Protein AF-A0A8B9H6Q3-F1 (afdb_monomer)

Sequence (77 aa):
MLMAVLNCLFESLNQILRKNMERRSLLDNMDGVFLVVDEIVDGGVILESDPQQVVEKLPSEVVLCDMTINNVGMIEK

Organism: Astyanax mexicanus (NCBI:txid7994)

Solvent-accessible surface area (backbone atoms only — not comparable to full-atom values): 4660 Å² total; per-residue (Å²): 110,71,65,45,47,53,49,18,52,53,51,32,50,34,60,34,45,74,66,49,84,44,75,64,53,49,65,76,40,43,71,48,53,50,52,55,45,52,49,29,39,52,99,86,42,79,73,44,55,51,30,69,64,46,56,70,71,48,60,68,70,48,63,42,69,76,68,86,77,91,70,91,78,81,83,83,129

Foldseek 3Di:
DVVLLVVLLVVLCCQLLVNPPDPVSCVVLVVLSVQLNCCQDDPNDGNDRHNVVSNVPDDVVSSCSPVPDDPPPPPDD

Nearest PDB structures (foldseek):
  5mc7-assembly2_B  TM=9.309E-01  e=4.363E-05  Homo sapiens
  3tjz-assembly2_F  TM=9.611E-01  e=8.972E-05  Bos taurus
  2hf6-assembly1_A  TM=9.002E-01  e=4.363E-05  Homo sapiens
  9c59-assembly1_S  TM=8.244E-01  e=4.855E-01  Homo sapiens

InterPro domains:
  IPR011012 Longin-like domain superfamily [SSF64356] (2-59)
  IPR022775 AP complex, mu/sigma subunit [PF01217] (1-58)
  IPR039652 Coatomer subunit zeta [PTHR11043] (1-59)

Radius of gyration: 14.31 Å; Cα contacts (8 Å, |Δi|>4): 65; chains: 1; bounding box: 31×27×47 Å

Mean predicted aligned error: 7.33 Å

pLDDT: mean 84.09, std 16.51, range [44.56, 97.19]

Structure (mmCIF, N/CA/C/O backbone):
data_AF-A0A8B9H6Q3-F1
#
_entry.id   AF-A0A8B9H6Q3-F1
#
loop_
_atom_site.group_PDB
_atom_site.id
_atom_site.type_symbol
_atom_site.label_atom_id
_atom_site.label_alt_id
_atom_site.label_comp_id
_atom_site.label_asym_id
_atom_site.label_entity_id
_atom_site.label_seq_id
_atom_site.pdbx_PDB_ins_code
_atom_site.Cartn_x
_atom_site.Cartn_y
_atom_site.Cartn_z
_atom_site.occupancy
_atom_site.B_iso_or_equiv
_atom_site.auth_seq_id
_atom_site.auth_comp_id
_atom_site.auth_asym_id
_atom_site.auth_atom_id
_atom_site.pdbx_PDB_model_num
ATOM 1 N N . MET A 1 1 ? 15.410 2.977 -7.876 1.00 80.19 1 MET A N 1
ATOM 2 C CA . 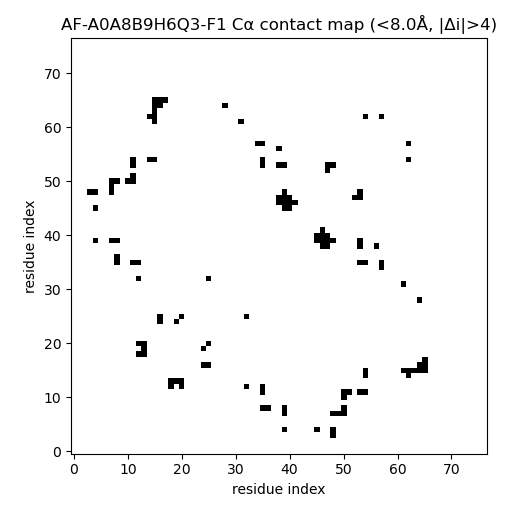MET A 1 1 ? 14.023 2.998 -8.384 1.00 80.19 1 MET A CA 1
ATOM 3 C C . MET A 1 1 ? 13.105 2.111 -7.549 1.00 80.19 1 MET A C 1
ATOM 5 O O . MET A 1 1 ? 12.214 2.654 -6.924 1.00 80.19 1 MET A O 1
ATOM 9 N N . LEU A 1 2 ? 13.370 0.806 -7.402 1.00 91.19 2 LEU A N 1
ATOM 10 C CA . LEU A 1 2 ? 12.547 -0.079 -6.548 1.00 91.19 2 LEU A CA 1
ATOM 11 C C . LEU A 1 2 ? 12.463 0.356 -5.072 1.00 91.19 2 LEU A C 1
ATOM 13 O O . LEU A 1 2 ? 11.400 0.279 -4.474 1.00 91.19 2 LEU A O 1
ATOM 17 N N . MET A 1 3 ? 13.554 0.880 -4.502 1.00 94.38 3 MET A N 1
ATOM 18 C CA . MET A 1 3 ? 13.526 1.452 -3.146 1.00 94.38 3 MET A CA 1
ATOM 19 C C . MET A 1 3 ? 12.547 2.622 -3.003 1.00 94.38 3 MET A C 1
ATOM 21 O O . MET A 1 3 ? 11.962 2.779 -1.942 1.00 94.38 3 MET A O 1
ATOM 25 N N . ALA A 1 4 ? 12.354 3.427 -4.054 1.00 93.81 4 ALA A N 1
ATOM 26 C CA . ALA A 1 4 ? 11.411 4.542 -4.006 1.00 93.81 4 ALA A CA 1
ATOM 27 C C . ALA A 1 4 ? 9.968 4.029 -3.931 1.00 93.81 4 ALA A C 1
ATOM 29 O O . ALA A 1 4 ? 9.207 4.508 -3.107 1.00 93.81 4 ALA A O 1
ATOM 30 N N . VAL A 1 5 ? 9.635 2.990 -4.703 1.00 96.75 5 VAL A N 1
ATOM 31 C CA . VAL A 1 5 ? 8.326 2.312 -4.649 1.00 96.75 5 VAL A CA 1
ATOM 32 C C . VAL A 1 5 ? 8.073 1.715 -3.267 1.00 96.75 5 VAL A C 1
ATOM 34 O O . VAL A 1 5 ? 7.012 1.920 -2.690 1.00 96.75 5 VAL A O 1
ATOM 37 N N . LEU A 1 6 ? 9.060 1.006 -2.709 1.00 96.69 6 LEU A N 1
ATOM 38 C CA . LEU A 1 6 ? 8.936 0.392 -1.387 1.00 96.69 6 LEU A CA 1
ATOM 39 C C . LEU A 1 6 ? 8.746 1.447 -0.286 1.00 96.69 6 LEU A C 1
ATOM 41 O O . LEU A 1 6 ? 7.888 1.279 0.577 1.00 96.69 6 LEU A O 1
ATOM 45 N N . ASN A 1 7 ? 9.528 2.529 -0.327 1.00 96.38 7 ASN A N 1
ATOM 46 C CA . ASN A 1 7 ? 9.403 3.629 0.626 1.00 96.38 7 ASN A CA 1
ATOM 47 C C . ASN A 1 7 ? 8.059 4.345 0.470 1.00 96.38 7 ASN A C 1
ATOM 49 O O . ASN A 1 7 ? 7.390 4.582 1.467 1.00 96.38 7 ASN A O 1
ATOM 53 N N . CYS A 1 8 ? 7.634 4.620 -0.765 1.00 97.19 8 CYS A N 1
ATOM 54 C CA . CYS A 1 8 ? 6.344 5.233 -1.065 1.00 97.19 8 CYS A CA 1
ATOM 55 C C . CYS A 1 8 ? 5.186 4.394 -0.511 1.00 97.19 8 CYS A C 1
ATOM 57 O O . CYS A 1 8 ? 4.335 4.918 0.205 1.00 97.19 8 CYS A O 1
ATOM 59 N N . LEU A 1 9 ? 5.198 3.077 -0.743 1.00 96.31 9 LEU A N 1
ATOM 60 C CA . LEU A 1 9 ? 4.215 2.153 -0.180 1.00 96.31 9 LEU A CA 1
ATOM 61 C C . LEU A 1 9 ? 4.235 2.194 1.352 1.00 96.31 9 LEU A C 1
ATOM 63 O O . LEU A 1 9 ? 3.199 2.373 1.984 1.00 96.31 9 LEU A O 1
ATOM 67 N N . PHE A 1 10 ? 5.413 2.069 1.964 1.00 95.06 10 PHE A N 1
ATOM 68 C CA . PHE A 1 10 ? 5.555 2.064 3.419 1.00 95.06 10 PHE A CA 1
ATOM 69 C C . PHE A 1 10 ? 5.085 3.373 4.068 1.00 95.06 10 PHE A C 1
ATOM 71 O O . PHE A 1 10 ? 4.406 3.351 5.095 1.00 95.06 10 PHE A O 1
ATOM 78 N N . GLU A 1 11 ? 5.436 4.521 3.495 1.00 95.38 11 GLU A N 1
ATOM 79 C CA . GLU A 1 11 ? 5.048 5.833 4.011 1.00 95.38 11 GLU A CA 1
ATOM 80 C C . GLU A 1 11 ? 3.557 6.113 3.795 1.00 95.38 11 GLU A C 1
ATOM 82 O O . GLU A 1 11 ? 2.904 6.597 4.719 1.00 95.38 11 GLU A O 1
ATOM 87 N N . SER A 1 12 ? 2.995 5.736 2.644 1.00 94.75 12 SER A N 1
ATOM 88 C CA . SER A 1 12 ? 1.556 5.860 2.369 1.00 94.75 12 SER A CA 1
ATOM 89 C C . SER A 1 12 ? 0.732 5.006 3.335 1.00 94.75 12 SER A C 1
ATOM 91 O O . SER A 1 12 ? -0.207 5.500 3.956 1.00 94.75 12 SER A O 1
ATOM 93 N N . LEU A 1 13 ? 1.137 3.747 3.553 1.00 93.81 13 LEU A N 1
ATOM 94 C CA . LEU A 1 13 ? 0.491 2.853 4.518 1.00 93.81 13 LEU A CA 1
ATOM 95 C C . LEU A 1 13 ? 0.595 3.379 5.953 1.00 93.81 13 LEU A C 1
ATOM 97 O O . LEU A 1 13 ? -0.385 3.346 6.693 1.00 93.81 13 LEU A O 1
ATOM 101 N N . ASN A 1 14 ? 1.745 3.930 6.347 1.00 91.44 14 ASN A N 1
ATOM 102 C CA . ASN A 1 14 ? 1.889 4.568 7.657 1.00 91.44 14 ASN A CA 1
ATOM 103 C C . ASN A 1 14 ? 0.948 5.761 7.849 1.00 91.44 14 ASN A C 1
ATOM 105 O O . ASN A 1 14 ? 0.498 5.992 8.972 1.00 91.44 14 ASN A O 1
ATOM 109 N N . GLN A 1 15 ? 0.675 6.527 6.792 1.00 89.69 15 GLN A N 1
ATOM 110 C CA . GLN A 1 15 ? -0.248 7.656 6.859 1.00 89.69 15 GLN A CA 1
ATOM 111 C C . GLN A 1 15 ? -1.689 7.178 7.049 1.00 89.69 15 GLN A C 1
ATOM 113 O O . GLN A 1 15 ? -2.342 7.610 8.000 1.00 89.69 15 GLN A O 1
ATOM 118 N N . ILE A 1 16 ? -2.159 6.244 6.216 1.00 88.62 16 ILE A N 1
ATOM 119 C CA . ILE A 1 16 ? -3.554 5.776 6.278 1.00 88.62 16 ILE A CA 1
ATOM 120 C C . ILE A 1 16 ? -3.837 4.903 7.512 1.00 88.62 16 ILE A C 1
ATOM 122 O O . ILE A 1 16 ? -4.940 4.939 8.047 1.00 88.62 16 ILE A O 1
ATOM 126 N N . LEU A 1 17 ? -2.831 4.185 8.029 1.00 86.12 17 LEU A N 1
ATOM 127 C CA . LEU A 1 17 ? -2.941 3.363 9.244 1.00 86.12 17 LEU A CA 1
ATOM 128 C C . LEU A 1 17 ? -2.522 4.107 10.520 1.00 86.12 17 LEU A C 1
ATOM 130 O O . LEU A 1 17 ? -2.317 3.474 11.552 1.00 86.12 17 LEU A O 1
ATOM 134 N N . ARG A 1 18 ? -2.296 5.429 10.464 1.00 82.81 18 ARG A N 1
ATOM 135 C CA . ARG A 1 18 ? -1.846 6.256 11.606 1.00 82.81 18 ARG A CA 1
ATOM 136 C C . ARG A 1 18 ? -0.670 5.659 12.392 1.00 82.81 18 ARG A C 1
ATOM 138 O O . ARG A 1 18 ? -0.616 5.741 13.619 1.00 82.81 18 ARG A O 1
ATOM 145 N N . LYS A 1 19 ? 0.310 5.104 11.674 1.00 78.00 19 LYS A N 1
ATOM 146 C CA . LYS A 1 19 ? 1.508 4.424 12.207 1.00 78.00 19 LYS A CA 1
ATOM 147 C C . LYS A 1 19 ? 1.237 3.093 12.928 1.00 78.00 19 LYS A C 1
ATOM 149 O O . LYS A 1 19 ? 2.151 2.549 13.546 1.00 78.00 19 LYS A O 1
ATOM 154 N N . ASN A 1 20 ? 0.033 2.532 12.818 1.00 81.62 20 ASN A N 1
ATOM 155 C CA . ASN A 1 20 ? -0.324 1.221 13.357 1.00 81.62 20 ASN A CA 1
ATOM 156 C C . ASN A 1 20 ? -0.131 0.109 12.309 1.00 81.62 20 ASN A C 1
ATOM 158 O O . ASN A 1 20 ? -1.080 -0.469 11.778 1.00 81.62 20 ASN A O 1
ATOM 162 N N . MET A 1 21 ? 1.135 -0.169 11.985 1.00 85.50 21 MET A N 1
ATOM 163 C CA . MET A 1 21 ? 1.558 -1.136 10.958 1.00 85.50 21 MET A CA 1
ATOM 164 C C . MET A 1 21 ? 1.676 -2.569 11.495 1.00 85.50 21 MET A C 1
ATOM 166 O O . MET A 1 21 ? 2.643 -3.287 11.231 1.00 85.50 21 MET A O 1
ATOM 170 N N . GLU A 1 22 ? 0.697 -3.002 12.279 1.00 89.56 22 GLU A N 1
ATOM 171 C CA . GLU A 1 22 ? 0.611 -4.392 12.708 1.00 89.56 22 GLU A CA 1
ATOM 172 C C . GLU A 1 22 ? -0.084 -5.249 11.649 1.00 89.56 22 GLU A C 1
ATOM 174 O O . GLU A 1 22 ? -0.967 -4.796 10.919 1.00 89.56 22 GLU A O 1
ATOM 179 N N . ARG A 1 23 ? 0.263 -6.541 11.603 1.00 88.94 23 ARG A N 1
ATOM 180 C CA . ARG A 1 23 ? -0.337 -7.496 10.659 1.00 88.94 23 ARG A CA 1
ATOM 181 C C . ARG A 1 23 ? -1.866 -7.475 10.702 1.00 88.94 23 ARG A C 1
ATOM 183 O O . ARG A 1 23 ? -2.496 -7.618 9.661 1.00 88.94 23 ARG A O 1
ATOM 190 N N . ARG A 1 24 ? -2.459 -7.336 11.892 1.00 89.44 24 ARG A N 1
ATOM 191 C CA . ARG A 1 24 ? -3.917 -7.316 12.049 1.00 89.44 24 ARG A CA 1
ATOM 192 C C . ARG A 1 24 ? -4.535 -6.072 11.406 1.00 89.44 24 ARG A C 1
ATOM 194 O O . ARG A 1 24 ? -5.449 -6.225 10.611 1.00 89.44 24 ARG A O 1
ATOM 201 N N . SER A 1 25 ? -3.968 -4.896 11.674 1.00 86.38 25 SER A N 1
ATOM 202 C CA . SER A 1 25 ? -4.396 -3.611 11.105 1.00 86.38 25 SER A CA 1
ATOM 203 C C . SER A 1 25 ? -4.339 -3.605 9.573 1.00 86.38 25 SER A C 1
ATOM 205 O O . SER A 1 25 ? -5.295 -3.198 8.918 1.00 86.38 25 SER A O 1
ATOM 207 N N . LEU A 1 26 ? -3.264 -4.150 8.991 1.00 89.06 26 LEU A N 1
ATOM 208 C CA . LEU A 1 26 ? -3.147 -4.320 7.539 1.00 89.06 26 LEU A CA 1
ATOM 209 C C . LEU A 1 26 ? -4.239 -5.237 6.980 1.00 89.06 26 LEU A C 1
ATOM 211 O O . LEU A 1 26 ? -4.862 -4.902 5.980 1.00 89.06 26 LEU A O 1
ATOM 215 N N . LEU A 1 27 ? -4.479 -6.380 7.635 1.00 90.19 27 LEU A N 1
ATOM 216 C CA . LEU A 1 27 ? -5.487 -7.351 7.203 1.00 90.19 27 LEU A CA 1
ATOM 217 C C . LEU A 1 27 ? -6.918 -6.806 7.304 1.00 90.19 27 LEU A C 1
ATOM 219 O O . LEU A 1 27 ? -7.744 -7.139 6.460 1.00 90.19 27 LEU A O 1
ATOM 223 N N . ASP A 1 28 ? -7.196 -5.980 8.311 1.00 89.62 28 ASP A N 1
ATOM 224 C CA . ASP A 1 28 ? -8.507 -5.358 8.513 1.00 89.62 28 ASP A CA 1
ATOM 225 C C . ASP A 1 28 ? -8.768 -4.212 7.513 1.00 89.62 28 ASP A C 1
ATOM 227 O O . ASP A 1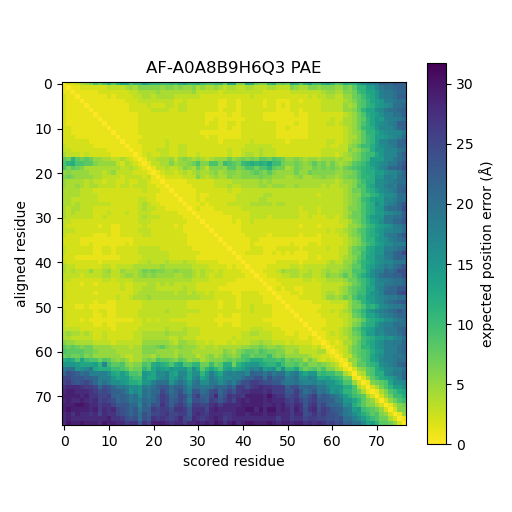 28 ? -9.923 -3.904 7.239 1.00 89.62 28 ASP A O 1
ATOM 231 N N . ASN A 1 29 ? -7.716 -3.632 6.918 1.00 87.81 29 ASN A N 1
ATOM 232 C CA . ASN A 1 29 ? -7.789 -2.518 5.960 1.00 87.81 29 ASN A CA 1
ATOM 233 C C . ASN A 1 29 ? -7.243 -2.878 4.562 1.00 87.81 29 ASN A C 1
ATOM 235 O O . ASN A 1 29 ? -6.756 -2.008 3.837 1.00 87.81 29 ASN A O 1
ATOM 239 N N . MET A 1 30 ? -7.298 -4.157 4.170 1.00 90.88 30 MET A N 1
ATOM 240 C CA . MET A 1 30 ? -6.695 -4.645 2.916 1.00 90.88 30 MET A CA 1
ATOM 241 C C . MET A 1 30 ? -7.210 -3.939 1.663 1.00 90.88 30 MET A C 1
ATOM 243 O O . MET A 1 30 ? -6.436 -3.737 0.731 1.00 90.88 30 MET A O 1
ATOM 247 N N . ASP A 1 31 ? -8.477 -3.531 1.638 1.00 91.50 31 ASP A N 1
ATOM 248 C CA . ASP A 1 31 ? -9.042 -2.798 0.502 1.00 91.50 31 ASP A CA 1
ATOM 249 C C . ASP A 1 31 ? -8.315 -1.458 0.297 1.00 91.50 31 ASP A C 1
ATOM 251 O O . ASP A 1 31 ? -7.915 -1.123 -0.817 1.00 91.50 31 ASP A O 1
ATOM 255 N N . GLY A 1 32 ? -8.034 -0.735 1.387 1.00 91.12 32 GLY A N 1
ATOM 256 C CA . GLY A 1 32 ? -7.237 0.492 1.359 1.00 91.12 32 GLY A CA 1
ATOM 257 C C . GLY A 1 32 ? -5.783 0.249 0.951 1.00 91.12 32 GLY A C 1
ATOM 258 O O . GLY A 1 32 ? -5.215 1.028 0.187 1.00 91.12 32 GLY A O 1
ATOM 259 N N . VAL A 1 33 ? -5.191 -0.863 1.402 1.00 93.12 33 VAL A N 1
ATOM 260 C CA . VAL A 1 33 ? -3.838 -1.275 0.993 1.00 93.12 33 VAL A CA 1
ATOM 261 C C . VAL A 1 33 ? -3.775 -1.516 -0.517 1.00 93.12 33 VAL A C 1
ATOM 263 O O . VAL A 1 33 ? -2.825 -1.073 -1.159 1.00 93.12 33 VAL A O 1
ATOM 266 N N . PHE A 1 34 ? -4.769 -2.189 -1.100 1.00 93.88 34 PHE A N 1
ATOM 267 C CA . PHE A 1 34 ? -4.801 -2.437 -2.541 1.00 93.88 34 PHE A CA 1
ATOM 268 C C . PHE A 1 34 ? -4.966 -1.154 -3.352 1.00 93.88 34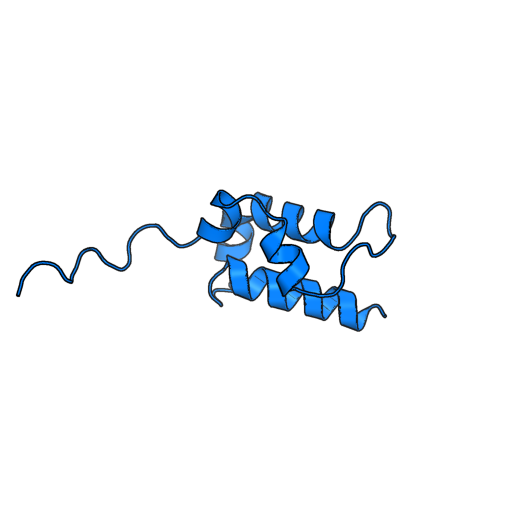 PHE A C 1
ATOM 270 O O . PHE A 1 34 ? -4.294 -1.015 -4.369 1.00 93.88 34 PHE A O 1
ATOM 277 N N . LEU A 1 35 ? -5.770 -0.199 -2.879 1.00 94.88 35 LEU A N 1
ATOM 278 C CA . LEU A 1 35 ? -5.900 1.107 -3.531 1.00 94.88 35 LEU A CA 1
ATOM 279 C C . LEU A 1 35 ? -4.583 1.895 -3.508 1.00 94.88 35 LEU A C 1
ATOM 281 O O . LEU A 1 35 ? -4.191 2.459 -4.521 1.00 94.88 35 LEU A O 1
ATOM 285 N N . VAL A 1 36 ? -3.847 1.871 -2.391 1.00 95.75 36 VAL A N 1
ATOM 286 C CA . VAL A 1 36 ? -2.495 2.458 -2.328 1.00 95.75 36 VAL A CA 1
ATOM 287 C C . VAL A 1 36 ? -1.567 1.814 -3.358 1.00 95.75 36 VAL A C 1
ATOM 289 O O . VAL A 1 36 ? -0.790 2.509 -4.001 1.00 95.75 36 VAL A O 1
ATOM 292 N N . VAL A 1 37 ? -1.620 0.489 -3.516 1.00 96.44 37 VAL A N 1
ATOM 293 C CA . VAL A 1 37 ? -0.774 -0.217 -4.489 1.00 96.44 37 VAL A CA 1
ATOM 294 C C . VAL A 1 37 ? -1.132 0.171 -5.926 1.00 96.44 37 VAL A C 1
ATOM 296 O O . VAL A 1 37 ? -0.210 0.394 -6.707 1.00 96.44 37 VAL A O 1
ATOM 299 N N . ASP A 1 38 ? -2.423 0.285 -6.245 1.00 95.44 38 ASP A N 1
ATOM 300 C CA . ASP A 1 38 ? -2.923 0.666 -7.575 1.00 95.44 38 ASP A CA 1
ATOM 301 C C . ASP A 1 38 ? -2.469 2.082 -7.974 1.00 95.44 38 ASP A C 1
ATOM 303 O O . ASP A 1 38 ? -2.009 2.312 -9.089 1.00 95.44 38 ASP A O 1
ATOM 307 N N . GLU A 1 39 ? -2.466 3.021 -7.022 1.00 95.81 39 GLU A N 1
ATOM 308 C CA . GLU A 1 39 ? -1.965 4.384 -7.249 1.00 95.81 39 GLU A CA 1
ATOM 309 C C . GLU A 1 39 ? -0.439 4.453 -7.447 1.00 95.81 39 GLU A C 1
ATOM 311 O O . GLU A 1 39 ? 0.069 5.361 -8.110 1.00 95.81 39 GLU A O 1
ATOM 316 N N . ILE A 1 40 ? 0.321 3.510 -6.879 1.00 97.12 40 ILE A N 1
ATOM 317 C CA . ILE A 1 40 ? 1.787 3.478 -7.000 1.00 97.12 40 ILE A CA 1
ATOM 318 C C . ILE A 1 40 ? 2.211 2.762 -8.289 1.00 97.12 40 ILE A C 1
ATOM 320 O O . ILE A 1 40 ? 3.149 3.208 -8.961 1.00 97.12 40 ILE A O 1
ATOM 324 N N . VAL A 1 41 ? 1.571 1.638 -8.631 1.00 96.94 41 VAL A N 1
ATOM 325 C CA . VAL A 1 41 ? 1.959 0.774 -9.755 1.00 96.94 41 VAL A CA 1
ATOM 326 C C . VAL A 1 41 ? 0.738 0.245 -10.506 1.00 96.94 41 VAL A C 1
ATOM 328 O O . VAL A 1 41 ? -0.061 -0.485 -9.934 1.00 96.94 41 VAL A O 1
ATOM 331 N N . ASP A 1 42 ? 0.714 0.445 -11.826 1.00 94.75 42 ASP A N 1
ATOM 332 C CA . ASP A 1 42 ? -0.245 -0.189 -12.741 1.00 94.75 42 ASP A CA 1
ATOM 333 C C . ASP A 1 42 ? 0.499 -1.009 -13.805 1.00 94.75 42 ASP A C 1
ATOM 335 O O . ASP A 1 42 ? 1.442 -0.537 -14.443 1.00 94.75 42 ASP A O 1
ATOM 339 N N . GLY A 1 43 ? 0.131 -2.282 -13.969 1.00 92.81 43 GLY A N 1
ATOM 340 C 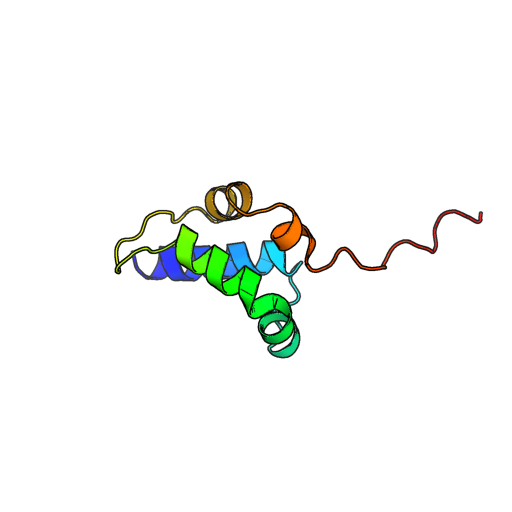CA . GLY A 1 43 ? 0.727 -3.164 -14.981 1.00 92.81 43 GLY A CA 1
ATOM 341 C C . GLY A 1 43 ? 2.252 -3.342 -14.872 1.00 92.81 43 GLY A C 1
ATOM 342 O O . GLY A 1 43 ? 2.904 -3.695 -15.855 1.00 92.81 43 GLY A O 1
ATOM 343 N N . GLY A 1 44 ? 2.840 -3.083 -13.697 1.00 91.50 44 GLY A N 1
ATOM 344 C CA . GLY A 1 44 ? 4.292 -3.082 -13.471 1.00 91.50 44 GLY A CA 1
ATOM 345 C C . GLY A 1 44 ? 4.998 -1.763 -13.815 1.00 91.50 44 GLY A C 1
ATOM 346 O O . GLY A 1 44 ? 6.221 -1.675 -13.682 1.00 91.50 44 GLY A O 1
ATOM 347 N N . VAL A 1 45 ? 4.252 -0.738 -14.230 1.00 95.19 45 VAL A N 1
ATOM 348 C CA . VAL A 1 45 ? 4.732 0.627 -14.455 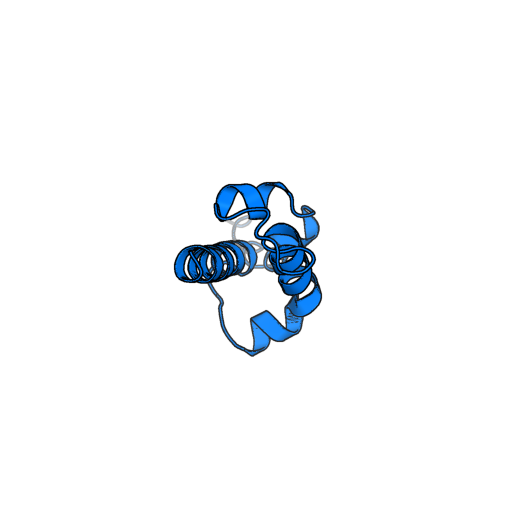1.00 95.19 45 VAL A CA 1
ATOM 349 C C . VAL A 1 45 ? 4.505 1.445 -13.191 1.00 95.19 45 VAL A C 1
ATOM 351 O O . VAL A 1 45 ? 3.415 1.450 -12.634 1.00 95.19 45 VAL A O 1
ATOM 354 N N . ILE A 1 46 ? 5.541 2.145 -12.734 1.00 95.81 46 ILE A N 1
ATOM 355 C CA . ILE A 1 46 ? 5.440 3.044 -11.580 1.00 95.81 46 ILE A CA 1
ATOM 356 C C . ILE A 1 46 ? 4.705 4.310 -12.033 1.00 95.81 46 ILE A C 1
ATOM 358 O O . ILE A 1 46 ? 5.204 5.010 -12.916 1.00 95.81 46 ILE A O 1
ATOM 362 N N . LEU A 1 47 ? 3.546 4.582 -11.436 1.00 96.62 47 LEU A N 1
ATOM 363 C CA . LEU A 1 47 ? 2.737 5.774 -11.697 1.00 96.62 47 LEU A CA 1
ATOM 364 C C . LEU A 1 47 ? 3.113 6.916 -10.754 1.00 96.62 47 LEU A C 1
ATOM 366 O O . LEU A 1 47 ? 3.304 8.047 -11.197 1.00 96.62 47 LEU A O 1
ATOM 370 N N . GLU A 1 48 ? 3.259 6.602 -9.468 1.00 96.75 48 GLU A N 1
ATOM 371 C CA . GLU A 1 48 ? 3.564 7.564 -8.416 1.00 96.75 48 GLU A CA 1
ATOM 372 C C . GLU A 1 48 ? 4.636 7.016 -7.470 1.00 96.75 48 GLU A C 1
ATOM 374 O O . GLU A 1 48 ? 4.735 5.814 -7.223 1.00 96.75 48 GLU A O 1
ATOM 379 N N . SER A 1 49 ? 5.481 7.905 -6.953 1.00 95.69 49 SER A N 1
ATOM 380 C CA . SER A 1 49 ? 6.516 7.551 -5.973 1.00 95.69 49 SER A CA 1
ATOM 381 C C . SER A 1 49 ? 6.617 8.531 -4.805 1.00 95.69 49 SER A C 1
ATOM 383 O O . SER A 1 49 ? 7.402 8.289 -3.886 1.00 95.69 49 SER A O 1
ATOM 385 N N . ASP A 1 50 ? 5.809 9.596 -4.806 1.00 96.00 50 ASP A N 1
ATOM 386 C CA . ASP A 1 50 ? 5.609 10.467 -3.653 1.00 96.00 50 ASP A CA 1
ATOM 387 C C . ASP A 1 50 ? 4.403 9.984 -2.821 1.00 96.00 50 ASP A C 1
ATOM 389 O O . ASP A 1 50 ? 3.268 10.003 -3.306 1.00 96.00 50 ASP A O 1
ATOM 393 N N . PRO A 1 51 ? 4.605 9.558 -1.562 1.00 94.31 51 PRO A N 1
ATOM 394 C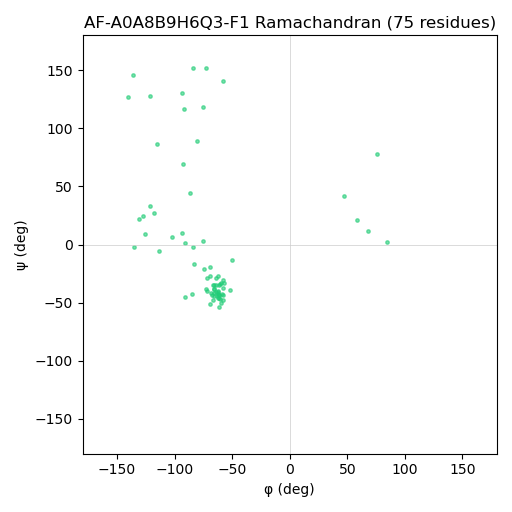 CA . PRO A 1 51 ? 3.520 9.065 -0.719 1.00 94.31 51 PRO A CA 1
ATOM 395 C C . PRO A 1 51 ? 2.448 10.119 -0.420 1.00 94.31 51 PRO A C 1
ATOM 397 O O . PRO A 1 51 ? 1.299 9.757 -0.182 1.00 94.31 51 PRO A O 1
ATOM 400 N N . GLN A 1 52 ? 2.778 11.415 -0.432 1.00 94.19 52 GLN A N 1
ATOM 401 C CA . GLN A 1 52 ? 1.774 12.467 -0.247 1.00 94.19 52 GLN A CA 1
ATOM 402 C C . GLN A 1 52 ? 0.814 12.509 -1.438 1.00 94.19 52 GLN A C 1
ATOM 404 O O . GLN A 1 52 ? -0.398 12.549 -1.250 1.00 94.19 52 GLN A O 1
ATOM 409 N N . GLN A 1 53 ? 1.354 12.405 -2.655 1.00 95.69 53 GLN A N 1
ATOM 410 C CA . GLN A 1 53 ? 0.563 12.382 -3.885 1.00 95.69 53 GLN A CA 1
ATOM 411 C C . GLN A 1 53 ? -0.301 11.124 -3.997 1.00 95.69 53 GLN A C 1
ATOM 413 O O . GLN A 1 53 ? -1.423 11.201 -4.489 1.00 95.69 53 GLN A O 1
ATOM 418 N N . VAL A 1 54 ? 0.190 9.975 -3.517 1.00 96.12 54 VAL A N 1
ATOM 419 C CA . VAL A 1 54 ? -0.614 8.745 -3.437 1.00 96.12 54 VAL A CA 1
ATOM 420 C C . VAL A 1 54 ? -1.807 8.958 -2.514 1.00 96.12 54 VAL A C 1
ATOM 422 O O . VAL A 1 54 ? -2.942 8.757 -2.928 1.00 96.12 54 VAL A O 1
ATOM 425 N N . VAL A 1 55 ? -1.569 9.407 -1.279 1.00 92.69 55 VAL A N 1
ATOM 426 C CA . VAL A 1 55 ? -2.627 9.560 -0.269 1.00 92.69 55 VAL A CA 1
ATOM 427 C C . VAL A 1 55 ? -3.671 10.606 -0.676 1.00 92.69 55 VAL A C 1
ATOM 429 O O . VAL A 1 55 ? -4.853 10.408 -0.406 1.00 92.69 55 VAL A O 1
ATOM 432 N N . GLU A 1 56 ? -3.270 11.682 -1.359 1.00 91.50 56 GLU A N 1
ATOM 433 C CA . GLU A 1 56 ? -4.188 12.715 -1.870 1.00 91.50 56 GLU A CA 1
ATOM 434 C C . GLU A 1 56 ? -5.165 12.200 -2.938 1.00 91.50 56 GLU A C 1
ATOM 436 O O . GLU A 1 56 ? -6.273 12.729 -3.052 1.00 91.50 56 GLU A O 1
ATOM 441 N N . LYS A 1 57 ? -4.783 11.175 -3.712 1.00 91.75 57 LYS A N 1
ATOM 442 C CA . LYS A 1 57 ? -5.626 10.583 -4.766 1.00 91.75 57 LYS A CA 1
ATOM 443 C C . LYS A 1 57 ? -6.621 9.553 -4.226 1.00 91.75 57 LYS A C 1
ATOM 445 O O . LYS A 1 57 ? -7.591 9.225 -4.908 1.00 91.75 57 LYS A O 1
ATOM 450 N N . LEU A 1 58 ? -6.413 9.061 -3.003 1.00 90.88 58 LEU A N 1
ATOM 451 C CA . LEU A 1 58 ? -7.263 8.032 -2.412 1.00 90.88 58 LEU A CA 1
ATOM 452 C C . LEU A 1 58 ? -8.639 8.576 -1.996 1.00 90.88 58 LEU A C 1
ATOM 454 O O . LEU A 1 58 ? -8.774 9.732 -1.585 1.00 90.88 58 LEU A O 1
ATOM 458 N N . PRO A 1 59 ? -9.678 7.721 -1.998 1.00 87.81 59 PRO A N 1
ATOM 459 C CA . PRO A 1 59 ? -10.966 8.062 -1.411 1.00 87.81 59 PRO A CA 1
ATOM 460 C C . PRO A 1 59 ? -10.829 8.431 0.070 1.00 87.81 59 PRO A C 1
ATOM 462 O O . PRO A 1 59 ? -10.115 7.771 0.828 1.00 87.81 59 PRO A O 1
ATOM 465 N N . SER A 1 60 ? -11.583 9.438 0.522 1.00 83.25 60 SER A N 1
ATOM 466 C CA . SER A 1 60 ? -11.509 9.915 1.910 1.00 83.25 60 SER A CA 1
ATOM 467 C C . SER A 1 60 ? -11.801 8.820 2.943 1.00 83.25 60 SER A C 1
ATOM 469 O O . SER A 1 60 ? -11.229 8.849 4.024 1.00 83.25 60 SER A O 1
ATOM 471 N N . GLU A 1 61 ? -12.642 7.835 2.611 1.00 80.81 61 GLU A N 1
ATOM 472 C CA . GLU A 1 61 ? -12.960 6.686 3.474 1.00 80.81 61 GLU A CA 1
ATOM 473 C C . GLU A 1 61 ? -11.726 5.832 3.813 1.00 80.81 61 GLU A C 1
ATOM 475 O O . GLU A 1 61 ? -11.590 5.373 4.943 1.00 80.81 61 GLU A O 1
ATOM 480 N N . VAL A 1 62 ? -10.773 5.710 2.883 1.00 81.56 62 VAL A N 1
ATOM 481 C CA . VAL A 1 62 ? -9.511 4.978 3.089 1.00 81.56 62 VAL A CA 1
ATOM 482 C C . VAL A 1 62 ? -8.571 5.750 4.014 1.00 81.56 62 VAL A C 1
ATOM 484 O O . VAL A 1 62 ? -7.916 5.184 4.884 1.00 81.56 62 VAL A O 1
ATOM 487 N N . VAL A 1 63 ? -8.532 7.076 3.880 1.00 74.62 63 VAL A N 1
ATOM 488 C CA . VAL A 1 63 ? -7.737 7.953 4.760 1.00 74.62 63 VAL A CA 1
ATOM 489 C C . VAL A 1 63 ? -8.322 7.991 6.185 1.00 74.62 63 VAL A C 1
ATOM 491 O O . VAL A 1 63 ? -7.642 8.336 7.155 1.00 74.62 63 VAL A O 1
ATOM 494 N N . LEU A 1 64 ? -9.594 7.606 6.326 1.00 69.12 64 LEU A N 1
ATOM 495 C CA . LEU A 1 64 ? -10.354 7.563 7.571 1.00 69.12 64 LEU A CA 1
ATOM 496 C C . LEU A 1 64 ? -10.280 6.224 8.317 1.00 69.12 64 LEU A C 1
ATOM 498 O O . LEU A 1 64 ? -10.895 6.147 9.381 1.00 69.12 64 LEU A O 1
ATOM 502 N N . CYS A 1 65 ? -9.540 5.217 7.831 1.00 62.09 65 CYS A N 1
ATOM 503 C CA . CYS A 1 65 ? -9.513 3.839 8.358 1.00 62.09 65 CYS A CA 1
ATOM 504 C C . CYS A 1 65 ? -9.307 3.692 9.887 1.00 62.09 65 CYS A C 1
ATOM 506 O O . CYS A 1 65 ? -9.582 2.631 10.438 1.00 62.09 65 CYS A O 1
ATOM 508 N N . ASP A 1 66 ? -8.895 4.748 10.600 1.00 52.41 66 ASP A N 1
ATOM 509 C CA . ASP A 1 66 ? -8.722 4.761 12.061 1.00 52.41 66 ASP A CA 1
ATOM 510 C C . ASP A 1 66 ? -9.456 5.931 12.777 1.00 52.41 66 ASP A C 1
ATOM 512 O O . ASP A 1 66 ? -9.052 6.403 13.842 1.00 52.41 66 ASP A O 1
ATOM 516 N N . MET A 1 67 ? -10.525 6.495 12.192 1.00 51.50 67 MET A N 1
ATOM 517 C CA . MET A 1 67 ? -11.341 7.545 12.844 1.00 51.50 67 MET A CA 1
ATOM 518 C C . MET A 1 67 ? -12.421 7.027 13.803 1.00 51.50 67 MET A C 1
ATOM 520 O O . MET A 1 67 ? -13.086 7.827 14.469 1.00 51.50 67 MET A O 1
ATOM 524 N N . THR A 1 68 ? -12.579 5.716 13.953 1.00 47.03 68 THR A N 1
ATOM 525 C CA . THR A 1 68 ? -13.599 5.147 14.839 1.00 47.03 68 THR A CA 1
ATOM 526 C C . THR A 1 68 ? -13.120 5.174 16.301 1.00 47.03 68 THR A C 1
ATOM 528 O O . THR A 1 68 ? -12.562 4.212 16.809 1.00 47.03 68 THR A O 1
ATOM 531 N N . ILE A 1 69 ? -13.417 6.289 16.989 1.00 48.22 69 ILE A N 1
ATOM 532 C CA . ILE A 1 69 ? -13.521 6.437 18.460 1.00 48.22 69 ILE A CA 1
ATOM 533 C C . ILE A 1 69 ? -12.180 6.491 19.230 1.00 48.22 69 ILE A C 1
ATOM 535 O O . ILE A 1 69 ? -11.830 5.568 19.951 1.00 48.22 69 ILE A O 1
ATOM 539 N N . ASN A 1 70 ? -11.484 7.635 19.213 1.00 44.56 70 ASN A N 1
ATOM 540 C CA . ASN A 1 70 ? -10.511 7.981 20.274 1.00 44.56 70 ASN A CA 1
ATOM 541 C C . ASN A 1 70 ? -10.760 9.354 20.939 1.00 44.56 70 ASN A C 1
ATOM 543 O O . ASN A 1 70 ? -9.970 9.789 21.770 1.00 44.56 70 ASN A O 1
ATOM 547 N N . ASN A 1 71 ? -11.891 10.023 20.658 1.00 48.84 71 ASN A N 1
ATOM 548 C CA . ASN A 1 71 ? -12.1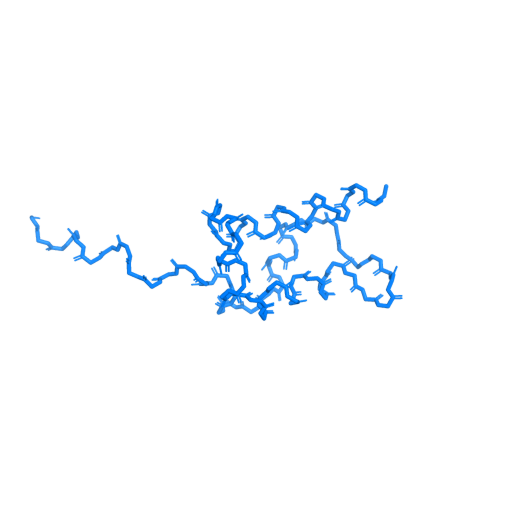54 11.383 21.163 1.00 48.84 71 ASN A CA 1
ATOM 549 C C . ASN A 1 71 ? -13.529 11.622 21.821 1.00 48.84 71 ASN A C 1
ATOM 551 O O . ASN A 1 71 ? -13.931 12.770 21.978 1.00 48.84 71 ASN A O 1
ATOM 555 N N . VAL A 1 72 ? -14.231 10.593 22.309 1.00 48.56 72 VAL A N 1
ATOM 556 C CA . VAL A 1 72 ? -15.513 10.796 23.036 1.00 48.56 72 VAL A CA 1
ATOM 557 C C . VAL A 1 72 ? -15.309 11.337 24.475 1.00 48.56 72 VAL A C 1
ATOM 559 O O . VAL A 1 72 ? -16.267 11.540 25.207 1.00 48.56 72 VAL A O 1
ATOM 562 N N . GLY A 1 73 ? -14.071 11.620 24.904 1.00 48.50 73 GLY A N 1
ATOM 563 C CA . GLY A 1 73 ? -13.741 11.992 26.290 1.00 48.50 73 GLY A CA 1
ATOM 564 C C . GLY A 1 73 ? -13.490 13.477 26.604 1.00 48.50 73 GLY A C 1
ATOM 565 O O . GLY A 1 73 ? -13.068 13.758 27.720 1.00 48.50 73 GLY A O 1
ATOM 566 N N . MET A 1 74 ? -13.683 14.431 25.680 1.00 48.91 74 MET A N 1
ATOM 567 C CA . MET A 1 74 ? -13.330 15.853 25.922 1.00 48.91 74 MET A CA 1
ATOM 568 C C . MET A 1 74 ? -14.492 16.857 25.789 1.00 48.91 74 MET A C 1
ATOM 570 O O . MET A 1 74 ? -14.262 17.993 25.387 1.00 48.91 74 MET A O 1
ATOM 574 N N . ILE A 1 75 ? -15.731 16.475 26.128 1.00 53.34 75 ILE A N 1
ATOM 575 C CA . ILE A 1 75 ? -16.863 17.434 26.205 1.00 53.34 75 ILE A CA 1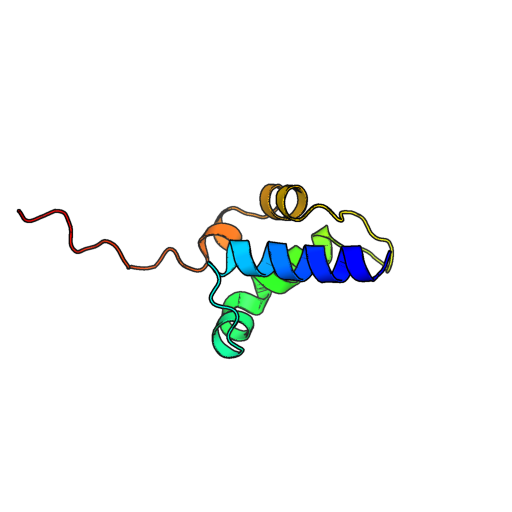
ATOM 576 C C . ILE A 1 75 ? -17.404 17.622 27.639 1.00 53.34 75 ILE A C 1
ATOM 578 O O . ILE A 1 75 ? -18.184 18.535 27.880 1.00 53.34 75 ILE A O 1
ATOM 582 N N . GLU A 1 76 ? -16.923 16.876 28.636 1.00 46.84 76 GLU A N 1
ATOM 583 C CA . GLU A 1 76 ? -17.260 17.146 30.043 1.00 46.84 76 GLU A CA 1
ATOM 584 C C . GLU A 1 76 ? -16.023 17.563 30.843 1.00 46.84 76 GLU A C 1
ATOM 586 O O . GLU A 1 76 ? -15.353 16.730 31.455 1.00 46.84 76 GLU A O 1
ATOM 591 N N . LYS A 1 77 ? -15.717 18.864 30.830 1.00 45.12 77 LYS A N 1
ATOM 592 C CA . LYS A 1 77 ? -15.160 19.598 31.977 1.00 45.12 77 LYS A CA 1
ATOM 593 C C . L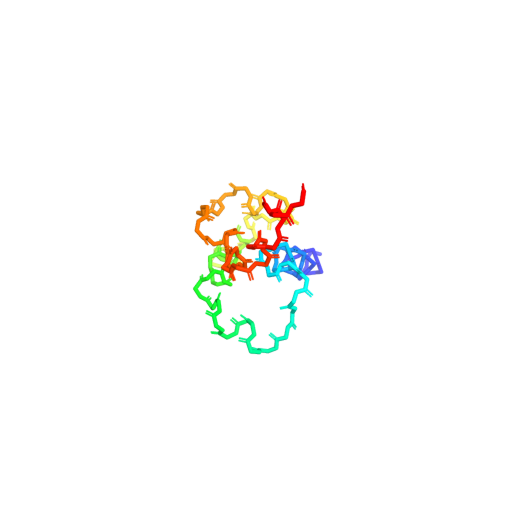YS A 1 77 ? -15.310 21.101 31.802 1.00 45.12 77 LYS A C 1
ATOM 595 O O . LYS A 1 77 ? -15.003 21.593 30.696 1.00 45.12 77 LYS A O 1
#

Secondary structure (DSSP, 8-state):
-HHHHHHHHHHHHHHHTTT---HHHHHHTHHHHHHHHHHHEETTEE----HHHHHHHS-HHHHTTT-SSS-TTSS--